Protein AF-A0AAD1C8X5-F1 (afdb_monomer)

Sequence (159 aa):
MKFIKRQILDEREVQLINKAGTEAFSLLMISNFIFYIGSVFVHSGEIYAQLFLFSSIIAFLYFLERCRRLGANYFNSFTFTIWGVIAMTAFVTIMIVVQNFQVNQAIYQNNPLHAKFLLAILITFLLYLPIMLVINLLLEIIGKWQKARFEKYLSELED

Radius of gyration: 20.36 Å; Cα contacts (8 Å, |Δi|>4): 105; chains: 1; bounding box: 53×25×61 Å

Organism: Streptococcus intermedius (NCBI:txid1338)

Nearest PDB structures (foldseek):
  3ja6-assembly1_I  TM=2.944E-01  e=9.808E+00  Escherichia coli

Solvent-accessible surface area (backbone atoms only — not comparable to full-atom values): 8462 Å² total; per-residue (Å²): 112,72,65,61,56,50,52,55,50,55,54,50,40,54,50,46,46,52,49,29,48,50,56,20,49,50,50,33,54,52,51,43,49,51,52,51,52,47,18,47,76,76,50,84,52,53,76,60,52,67,58,52,50,52,43,48,52,51,22,50,54,49,26,55,56,43,24,59,75,70,70,28,75,57,49,84,60,52,49,63,52,75,66,48,44,53,52,52,26,51,52,52,32,52,46,53,46,53,47,48,44,71,76,41,32,78,83,34,70,76,37,87,82,28,69,70,43,54,48,48,49,55,52,45,34,64,62,42,40,61,54,44,51,52,52,36,51,51,34,40,54,52,20,52,51,50,47,57,53,50,55,52,55,51,54,68,70,75,111

Foldseek 3Di:
DVVVVVVVVVVVLVVQLVVLLVVLVVQLVVQQVVQQVCCVPPPVRQRDLVSSVVSNVVSVVSSVVSCVVVVRLCLVVLADDPVRLLVVLLVVLCSVLSVVCVVPVVVQVVDCPRPVSVVSSVVSSVVCSVVSVVVNVVSNVVSVVVVVVVVVVVVVVVD

InterPro domains:
  IPR046664 Protein of unknown function DUF6773 [PF20563] (5-156)

Mean predicted aligned error: 7.29 Å

Structure (mmCIF, N/CA/C/O backbone):
data_AF-A0AAD1C8X5-F1
#
_entry.id   AF-A0AAD1C8X5-F1
#
loop_
_atom_site.group_PDB
_atom_site.id
_atom_site.type_symbol
_atom_site.label_atom_id
_atom_site.label_alt_id
_atom_site.label_comp_id
_atom_site.label_asym_id
_atom_site.label_entity_id
_atom_site.label_seq_id
_atom_site.pdbx_PDB_ins_code
_atom_site.Cartn_x
_atom_site.Cartn_y
_atom_site.Cartn_z
_atom_site.occupancy
_atom_site.B_iso_or_equiv
_atom_site.auth_seq_id
_atom_site.auth_comp_id
_atom_site.auth_asym_id
_atom_site.auth_atom_id
_atom_site.pdbx_PDB_model_num
ATOM 1 N N . MET A 1 1 ? -29.554 12.574 26.359 1.00 60.31 1 MET A N 1
ATOM 2 C CA . MET A 1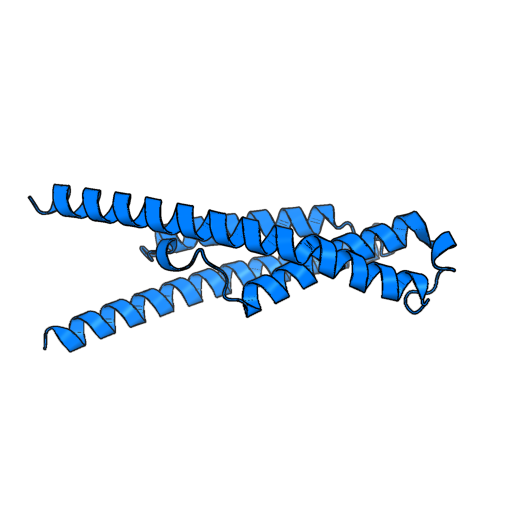 1 ? -28.196 12.642 26.961 1.00 60.31 1 MET A CA 1
ATOM 3 C C . MET A 1 1 ? -27.316 11.422 26.652 1.00 60.31 1 MET A C 1
ATOM 5 O O . MET A 1 1 ? -26.162 11.615 26.298 1.00 60.31 1 MET A O 1
ATOM 9 N N . LYS A 1 2 ? -27.830 10.179 26.733 1.00 67.00 2 LYS A N 1
ATOM 10 C CA . LYS A 1 2 ? -27.068 8.942 26.429 1.00 67.00 2 LYS A CA 1
ATOM 11 C C . LYS A 1 2 ? -26.558 8.867 24.972 1.00 67.00 2 LYS A C 1
ATOM 13 O O . LYS A 1 2 ? -25.433 8.438 24.753 1.00 67.00 2 LYS A O 1
ATOM 18 N N . PHE A 1 3 ? -27.347 9.361 24.010 1.00 71.12 3 PHE A N 1
ATOM 19 C CA . PHE A 1 3 ? -26.965 9.461 22.590 1.00 71.12 3 PHE A CA 1
ATOM 20 C C . PHE A 1 3 ? -25.771 10.393 22.344 1.00 71.12 3 PHE A C 1
ATOM 22 O O . PHE A 1 3 ? -24.809 9.985 21.708 1.00 71.12 3 PHE A O 1
ATOM 29 N N . ILE A 1 4 ? -25.793 11.596 22.927 1.00 73.62 4 ILE A N 1
ATOM 30 C CA . ILE A 1 4 ? -24.709 12.584 22.792 1.00 73.62 4 ILE A CA 1
ATOM 31 C C . ILE A 1 4 ? -23.390 12.015 23.338 1.00 73.62 4 ILE A C 1
ATOM 33 O O . ILE A 1 4 ? -22.351 12.143 22.705 1.00 73.62 4 ILE A O 1
ATOM 37 N N . LYS A 1 5 ? -23.430 11.312 24.481 1.00 68.56 5 LYS A N 1
ATOM 38 C CA . LYS A 1 5 ? -22.234 10.668 25.049 1.00 68.56 5 LYS A CA 1
ATOM 39 C C . LYS A 1 5 ? -21.655 9.571 24.146 1.00 68.56 5 LYS A C 1
ATOM 41 O O . LYS A 1 5 ? -20.439 9.462 24.077 1.00 68.56 5 LYS A O 1
ATOM 46 N N . ARG A 1 6 ? -22.496 8.784 23.455 1.00 69.88 6 ARG A N 1
ATOM 47 C CA . ARG A 1 6 ? -22.026 7.784 22.476 1.00 69.88 6 ARG A CA 1
ATOM 48 C C . ARG A 1 6 ? -21.399 8.437 21.246 1.00 69.88 6 ARG A C 1
ATOM 50 O O . ARG A 1 6 ? -20.309 8.041 20.871 1.00 69.88 6 ARG A O 1
ATOM 57 N N . GLN A 1 7 ? -22.025 9.476 20.694 1.00 71.12 7 GLN A N 1
ATOM 58 C CA . GLN A 1 7 ? -21.462 10.201 19.547 1.00 71.12 7 GLN A CA 1
ATOM 59 C C . GLN A 1 7 ? -20.091 10.816 19.856 1.00 71.12 7 GLN A C 1
ATOM 61 O O . GLN A 1 7 ? -19.175 10.695 19.054 1.00 71.12 7 GLN A O 1
ATOM 66 N N . ILE A 1 8 ? -19.918 11.405 21.045 1.00 73.69 8 ILE A N 1
ATOM 67 C CA . ILE A 1 8 ? -18.625 11.963 21.479 1.00 73.69 8 ILE A CA 1
ATOM 68 C C . ILE A 1 8 ? -17.544 10.871 21.589 1.00 73.69 8 ILE A C 1
ATOM 70 O O . ILE A 1 8 ? -16.373 11.124 21.308 1.00 73.69 8 ILE A O 1
ATOM 74 N N . LEU A 1 9 ? -17.921 9.659 22.009 1.00 74.75 9 LEU A N 1
ATOM 75 C CA . LEU A 1 9 ? -17.015 8.510 22.080 1.00 74.75 9 LEU A CA 1
ATOM 76 C C . LEU A 1 9 ? -16.592 8.035 20.683 1.00 74.75 9 LEU A C 1
ATOM 78 O O . LEU A 1 9 ? -15.392 7.882 20.454 1.00 74.75 9 LEU A O 1
ATOM 82 N N . ASP A 1 10 ? -17.540 7.896 19.755 1.00 76.81 10 ASP A N 1
ATOM 83 C CA . ASP A 1 10 ? -17.264 7.497 18.368 1.00 76.81 10 ASP A CA 1
ATOM 84 C C . ASP A 1 10 ? -16.373 8.531 17.650 1.00 76.81 10 ASP A C 1
ATOM 86 O O . ASP A 1 10 ? -15.393 8.176 16.995 1.00 76.81 10 ASP A O 1
ATOM 90 N N . GLU A 1 11 ? -16.644 9.830 17.818 1.00 83.88 11 GLU A N 1
ATOM 91 C CA . GLU A 1 11 ? -15.812 10.895 17.240 1.00 83.88 11 GLU A CA 1
ATOM 92 C C . GLU A 1 11 ? -14.387 10.886 17.800 1.00 83.88 11 GLU A C 1
ATOM 94 O O . GLU A 1 11 ? -13.418 11.051 17.051 1.00 83.88 11 GLU A O 1
ATO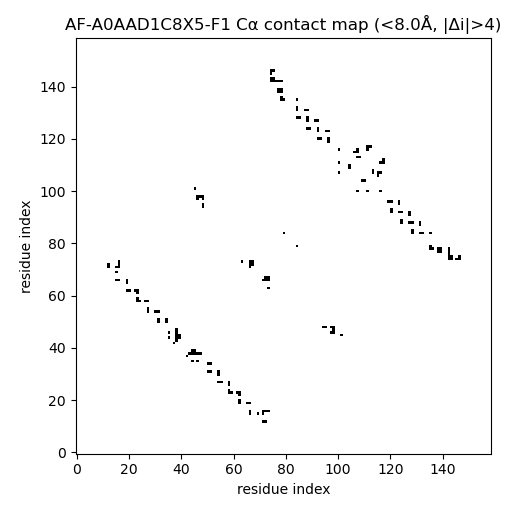M 99 N N . ARG A 1 12 ? -14.235 10.667 19.112 1.00 83.50 12 ARG A N 1
ATOM 100 C CA . ARG A 1 12 ? -12.917 10.562 19.746 1.00 83.50 12 ARG A CA 1
ATOM 101 C C . ARG A 1 12 ? -12.131 9.381 19.187 1.00 83.50 12 ARG A C 1
ATOM 103 O O . ARG A 1 12 ? -10.930 9.509 18.954 1.00 83.50 12 ARG A O 1
ATOM 110 N N . GLU A 1 13 ? -12.783 8.247 18.970 1.00 82.81 13 GLU A N 1
ATOM 111 C CA . GLU A 1 13 ? -12.144 7.066 18.397 1.00 82.81 13 GLU A CA 1
ATOM 112 C C . GLU A 1 13 ? -11.647 7.326 16.969 1.00 82.81 13 GLU A C 1
ATOM 114 O O . GLU A 1 13 ? -10.475 7.083 16.673 1.00 82.81 13 GLU A O 1
ATOM 119 N N . VAL A 1 14 ? -12.480 7.937 16.120 1.00 82.44 14 VAL A N 1
ATOM 120 C CA . VAL A 1 14 ? -12.088 8.346 14.761 1.00 82.44 14 VAL A CA 1
ATOM 121 C C . VAL A 1 14 ? -10.896 9.309 14.789 1.00 82.44 14 VAL A C 1
ATOM 123 O O . VAL A 1 14 ? -9.956 9.159 14.008 1.00 82.44 14 VAL A O 1
ATOM 126 N N . GLN A 1 15 ? -10.881 10.275 15.712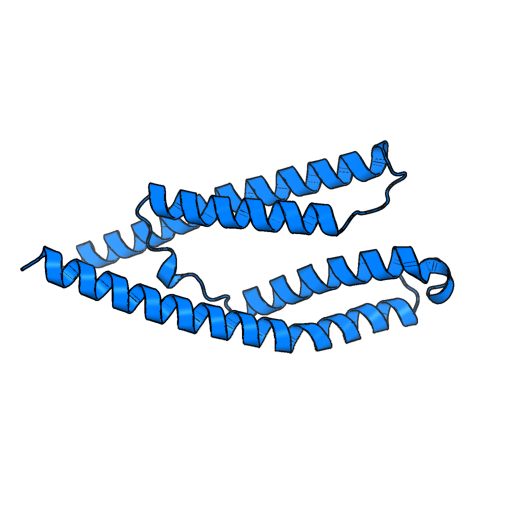 1.00 86.88 15 GLN A N 1
ATOM 127 C CA . GLN A 1 15 ? -9.762 11.212 15.858 1.00 86.88 15 GLN A CA 1
ATOM 128 C C . GLN A 1 15 ? -8.460 10.518 16.278 1.00 86.88 15 GLN A C 1
ATOM 130 O O . GLN A 1 15 ? -7.394 10.846 15.751 1.00 86.88 15 GLN A O 1
ATOM 135 N N . LEU A 1 16 ? -8.519 9.553 17.202 1.00 87.88 16 LEU A N 1
ATOM 136 C CA . LEU A 1 16 ? -7.339 8.802 17.638 1.00 87.88 16 LEU A CA 1
ATOM 137 C C . LEU A 1 16 ? -6.773 7.930 16.512 1.00 87.88 16 LEU A C 1
ATOM 139 O O . LEU A 1 16 ? -5.553 7.895 16.331 1.00 87.88 16 LEU A O 1
ATOM 143 N N . ILE A 1 17 ? -7.642 7.285 15.729 1.00 85.50 17 ILE A N 1
ATOM 144 C CA . ILE A 1 17 ? -7.245 6.493 14.558 1.00 85.50 17 ILE A CA 1
ATOM 145 C C . ILE A 1 17 ? -6.616 7.397 13.495 1.00 85.50 17 ILE A C 1
ATOM 147 O O . ILE A 1 17 ? -5.525 7.100 13.012 1.00 85.50 17 ILE A O 1
ATOM 151 N N . ASN A 1 18 ? -7.232 8.541 13.183 1.00 87.44 18 ASN A N 1
ATOM 152 C CA . ASN A 1 18 ? -6.681 9.496 12.219 1.00 87.44 18 ASN A CA 1
ATOM 153 C C . ASN A 1 18 ? -5.329 10.059 12.666 1.00 87.44 18 ASN A C 1
ATOM 155 O O . ASN A 1 18 ? -4.430 10.232 11.842 1.00 87.44 18 ASN A O 1
ATOM 159 N N . LYS A 1 19 ? -5.143 10.303 13.968 1.00 91.12 19 LYS A N 1
ATOM 160 C CA . LYS A 1 19 ? -3.852 10.716 14.526 1.00 91.12 19 LYS A CA 1
ATOM 161 C C . LYS A 1 19 ? -2.788 9.636 14.332 1.00 91.12 19 LYS A C 1
ATOM 163 O O . LYS A 1 19 ? -1.732 9.928 13.778 1.00 91.12 19 LYS A O 1
ATOM 168 N N . ALA A 1 20 ? -3.067 8.402 14.755 1.00 90.62 20 ALA A N 1
ATOM 169 C CA . ALA A 1 20 ? -2.142 7.282 14.581 1.00 90.62 20 ALA A CA 1
ATOM 170 C C . ALA A 1 20 ? -1.821 7.035 13.098 1.00 90.62 20 ALA A C 1
ATOM 172 O O . ALA A 1 20 ? -0.664 6.816 12.744 1.00 90.62 20 ALA A O 1
ATOM 173 N N . GLY A 1 21 ? -2.831 7.129 12.230 1.00 87.88 21 GLY A N 1
ATOM 174 C CA . GLY A 1 21 ? -2.691 7.006 10.781 1.00 87.88 21 GLY A CA 1
ATOM 175 C C . GLY A 1 21 ? -1.813 8.103 10.187 1.00 87.88 21 GLY A C 1
ATOM 176 O O . GLY A 1 21 ? -0.939 7.812 9.380 1.00 87.88 21 GLY A O 1
ATOM 177 N N . THR A 1 22 ? -1.974 9.348 10.638 1.00 91.38 22 THR A N 1
ATOM 178 C CA . THR A 1 22 ? -1.145 10.481 10.195 1.00 91.38 22 THR A CA 1
ATOM 179 C C . THR A 1 22 ? 0.315 10.309 10.622 1.00 91.38 22 THR A C 1
ATOM 181 O O . THR A 1 22 ? 1.217 10.548 9.823 1.00 91.38 22 THR A O 1
ATOM 184 N N . GLU A 1 23 ? 0.568 9.871 11.859 1.00 92.75 23 GLU A N 1
ATOM 185 C CA . GLU A 1 23 ? 1.925 9.597 12.356 1.00 92.75 23 GLU A CA 1
ATOM 186 C C . GLU A 1 23 ? 2.586 8.430 11.596 1.00 92.75 23 GLU A C 1
ATOM 188 O O . GLU A 1 23 ? 3.756 8.505 11.228 1.00 92.75 23 GLU A O 1
ATOM 193 N N . ALA A 1 24 ? 1.836 7.364 11.304 1.00 92.06 24 ALA A N 1
ATOM 194 C CA . ALA A 1 24 ? 2.337 6.240 10.516 1.00 92.06 24 ALA A CA 1
ATOM 195 C C . ALA A 1 24 ? 2.604 6.625 9.054 1.00 92.06 24 ALA A C 1
ATOM 197 O O . ALA A 1 24 ? 3.627 6.248 8.482 1.00 92.06 24 ALA A O 1
ATOM 198 N N . PHE A 1 25 ? 1.708 7.409 8.452 1.00 89.00 25 PHE A N 1
ATOM 199 C CA . PHE A 1 25 ? 1.860 7.896 7.087 1.00 89.00 25 PHE A CA 1
ATOM 200 C C . PHE A 1 25 ? 3.045 8.857 6.955 1.00 89.00 25 PHE A C 1
ATOM 202 O O . PHE A 1 25 ? 3.807 8.756 5.997 1.00 89.00 25 PHE A O 1
ATOM 209 N N . SER A 1 26 ? 3.261 9.752 7.922 1.00 91.94 26 SER A N 1
ATOM 210 C CA . SER A 1 26 ? 4.431 10.634 7.905 1.00 91.94 26 SER A CA 1
ATOM 211 C C . SER A 1 26 ? 5.735 9.843 8.034 1.00 91.94 26 SER A C 1
ATOM 213 O O . SER A 1 26 ? 6.670 10.102 7.276 1.00 91.94 26 SER A O 1
ATOM 215 N N . LEU A 1 27 ? 5.777 8.816 8.891 1.00 93.44 27 LEU A N 1
ATOM 216 C CA . LEU A 1 27 ? 6.897 7.870 8.964 1.00 93.44 27 LEU A CA 1
ATOM 217 C C . LEU A 1 27 ? 7.156 7.172 7.624 1.00 93.44 27 LEU A C 1
ATOM 219 O O . LEU A 1 27 ? 8.303 7.095 7.178 1.00 93.44 27 LEU A O 1
ATOM 223 N N . LEU A 1 28 ? 6.100 6.694 6.962 1.00 93.00 28 LEU A N 1
ATOM 224 C CA . LEU A 1 28 ? 6.195 6.064 5.647 1.00 93.00 28 LEU A CA 1
ATOM 225 C C . LEU A 1 28 ? 6.769 7.023 4.598 1.00 93.00 28 LEU A C 1
ATOM 227 O O . LEU A 1 28 ? 7.695 6.673 3.873 1.00 93.00 28 LEU A O 1
ATOM 231 N N . MET A 1 29 ? 6.241 8.244 4.531 1.00 91.19 29 MET A N 1
ATOM 232 C CA . MET A 1 29 ? 6.672 9.238 3.551 1.00 91.19 29 MET A CA 1
ATOM 233 C C . MET A 1 29 ? 8.124 9.661 3.773 1.00 91.19 29 MET A C 1
ATOM 235 O O . MET A 1 29 ? 8.899 9.692 2.819 1.00 91.19 29 MET A O 1
ATOM 239 N N . ILE A 1 30 ? 8.517 9.932 5.021 1.00 93.88 30 ILE A N 1
ATOM 240 C CA . ILE A 1 30 ? 9.888 10.334 5.359 1.00 93.88 30 ILE A CA 1
ATOM 241 C C . ILE A 1 30 ? 10.871 9.199 5.057 1.00 93.88 30 ILE A C 1
ATOM 243 O O . ILE A 1 30 ? 11.894 9.435 4.418 1.00 93.88 30 ILE A O 1
ATOM 247 N N . SER A 1 31 ? 10.564 7.964 5.465 1.00 92.38 31 SER A N 1
ATOM 248 C CA . SER A 1 31 ? 11.440 6.811 5.208 1.00 92.38 31 SER A CA 1
ATOM 249 C C . SER A 1 31 ? 11.608 6.530 3.713 1.00 92.38 31 SER A C 1
ATOM 251 O O . SER A 1 31 ? 12.735 6.390 3.241 1.00 92.38 31 SER A O 1
ATOM 253 N N . ASN A 1 32 ? 10.518 6.544 2.944 1.00 90.62 32 ASN A N 1
ATOM 254 C CA . ASN A 1 32 ? 10.568 6.381 1.491 1.00 90.62 32 ASN A CA 1
ATOM 255 C C . ASN A 1 32 ? 11.342 7.510 0.803 1.00 90.62 32 ASN A C 1
ATOM 257 O O . ASN A 1 32 ? 12.090 7.256 -0.139 1.00 90.62 32 ASN A O 1
ATOM 261 N N . PHE A 1 33 ? 11.211 8.747 1.283 1.00 90.62 33 PHE A N 1
ATOM 262 C CA . PHE A 1 33 ? 11.974 9.875 0.758 1.00 90.62 33 PHE A CA 1
ATOM 263 C C . PHE A 1 33 ? 13.475 9.731 1.033 1.00 90.62 33 PHE A C 1
ATOM 265 O O . PHE A 1 33 ? 14.290 9.968 0.143 1.00 90.62 33 PHE A O 1
ATOM 272 N N . ILE A 1 34 ? 13.851 9.267 2.229 1.00 91.50 34 ILE A N 1
ATOM 273 C CA . ILE A 1 34 ? 15.246 8.963 2.574 1.00 91.50 34 ILE A CA 1
ATOM 274 C C . ILE A 1 34 ? 15.795 7.848 1.680 1.00 91.50 34 ILE A C 1
ATOM 276 O O . ILE A 1 34 ? 16.897 7.985 1.156 1.00 91.50 34 ILE A O 1
ATOM 280 N N . PHE A 1 35 ? 15.038 6.771 1.459 1.00 90.31 35 PHE A N 1
ATOM 281 C CA . PHE A 1 35 ? 15.463 5.689 0.566 1.00 90.31 35 PHE A CA 1
ATOM 282 C C . PHE A 1 35 ? 15.595 6.146 -0.884 1.00 90.31 35 PHE A C 1
ATOM 284 O O . PHE A 1 35 ? 16.557 5.767 -1.551 1.00 90.31 35 PHE A O 1
ATOM 291 N N . TYR A 1 36 ? 14.697 7.012 -1.355 1.00 87.69 36 TYR A N 1
ATOM 292 C CA . TYR A 1 36 ? 14.822 7.630 -2.670 1.00 87.69 36 TYR A CA 1
ATOM 293 C C . TYR A 1 36 ? 16.100 8.472 -2.780 1.00 87.69 36 TYR A C 1
ATOM 295 O O . TYR A 1 36 ? 16.904 8.246 -3.681 1.00 87.69 36 TYR A O 1
ATOM 303 N N . ILE A 1 37 ? 16.348 9.383 -1.836 1.00 89.75 37 ILE A N 1
ATOM 304 C CA . ILE A 1 37 ? 17.584 10.179 -1.799 1.00 89.75 37 ILE A CA 1
ATOM 305 C C . ILE A 1 37 ? 18.813 9.261 -1.776 1.00 89.75 37 ILE A C 1
ATOM 307 O O . ILE A 1 37 ? 19.723 9.423 -2.586 1.00 89.75 37 ILE A O 1
ATOM 311 N N . GLY A 1 38 ? 18.815 8.254 -0.901 1.00 87.75 38 GLY A N 1
ATOM 312 C CA . GLY A 1 38 ? 19.886 7.265 -0.810 1.00 87.75 38 GLY A CA 1
ATOM 313 C C . GLY A 1 38 ? 20.135 6.544 -2.136 1.00 87.75 38 GLY A C 1
ATOM 314 O O . GLY A 1 38 ? 21.285 6.364 -2.528 1.00 87.75 38 GLY A O 1
ATOM 315 N N . SER A 1 39 ? 19.077 6.193 -2.870 1.00 87.12 39 SER A N 1
ATOM 316 C CA . SER A 1 39 ? 19.205 5.563 -4.187 1.00 87.12 39 SER A CA 1
ATOM 317 C C . SER A 1 39 ? 19.867 6.468 -5.227 1.00 87.12 39 SER A C 1
ATOM 319 O O . SER A 1 39 ? 20.727 6.008 -5.977 1.00 87.12 39 SER A O 1
ATOM 321 N N . VAL A 1 40 ? 19.542 7.766 -5.227 1.00 87.12 40 VAL A N 1
ATOM 322 C CA . VAL A 1 40 ? 20.125 8.752 -6.150 1.00 87.12 40 VAL A CA 1
ATOM 323 C C . VAL A 1 40 ? 21.622 8.922 -5.898 1.00 87.12 40 VAL A C 1
ATOM 325 O O . VAL A 1 40 ? 22.401 8.928 -6.847 1.00 87.12 40 VAL A O 1
ATOM 328 N N . PHE A 1 41 ? 22.034 9.026 -4.632 1.00 88.25 41 PHE A N 1
ATOM 329 C CA . PHE A 1 41 ? 23.431 9.297 -4.281 1.00 88.25 41 PHE A CA 1
ATOM 330 C C . PHE A 1 41 ? 24.332 8.057 -4.268 1.00 88.25 41 PHE A C 1
ATOM 332 O O . PHE A 1 41 ? 25.513 8.175 -4.582 1.00 88.25 41 PHE A O 1
ATOM 339 N N . VAL A 1 42 ? 23.808 6.887 -3.890 1.00 84.69 42 VAL A N 1
ATOM 340 C CA . VAL A 1 42 ? 24.626 5.678 -3.666 1.00 84.69 42 VAL A CA 1
ATOM 341 C C . VAL A 1 42 ? 24.552 4.699 -4.839 1.00 84.69 42 VAL A C 1
ATOM 343 O O . VAL A 1 42 ? 25.532 4.018 -5.118 1.00 84.69 42 VAL A O 1
ATOM 346 N N . HIS A 1 43 ? 23.424 4.644 -5.550 1.00 80.06 43 HIS A N 1
ATOM 347 C CA . HIS A 1 43 ? 23.145 3.609 -6.555 1.00 80.06 43 HIS A CA 1
ATOM 348 C C . HIS A 1 43 ? 22.703 4.199 -7.900 1.00 80.06 43 HIS A C 1
ATOM 350 O O . HIS A 1 43 ? 21.859 3.635 -8.589 1.00 80.06 43 HIS A O 1
ATOM 356 N N . SER A 1 44 ? 23.223 5.377 -8.259 1.00 81.00 44 SER A N 1
ATOM 357 C CA . SER A 1 44 ? 22.969 6.017 -9.560 1.00 81.00 44 SER A CA 1
ATOM 358 C C . SER A 1 44 ? 21.480 6.210 -9.910 1.00 81.00 44 SER A C 1
ATOM 360 O O . SER A 1 44 ? 21.129 6.309 -11.084 1.00 81.00 44 SER A O 1
ATOM 362 N N . GLY A 1 45 ? 20.598 6.289 -8.907 1.00 75.94 45 GLY A N 1
ATOM 363 C CA . GLY A 1 45 ? 19.154 6.464 -9.095 1.00 75.94 45 GLY A CA 1
ATOM 364 C C . GLY A 1 45 ? 18.352 5.171 -9.270 1.00 75.94 45 GLY A C 1
ATOM 365 O O . GLY A 1 45 ? 17.165 5.240 -9.593 1.00 75.94 45 GLY A O 1
ATOM 366 N N . GLU A 1 46 ? 18.945 3.997 -9.046 1.00 82.06 46 GLU A N 1
ATOM 367 C CA . GLU A 1 46 ? 18.208 2.731 -9.045 1.00 82.06 46 GLU A CA 1
ATOM 368 C C . GLU A 1 46 ? 17.248 2.630 -7.850 1.00 82.06 46 GLU A C 1
ATOM 370 O O . GLU A 1 46 ? 17.643 2.537 -6.691 1.00 82.06 46 GLU A O 1
ATOM 375 N N . ILE A 1 47 ? 15.947 2.620 -8.129 1.00 81.06 47 ILE A N 1
ATOM 376 C CA . ILE A 1 47 ? 14.890 2.465 -7.123 1.00 81.06 47 ILE A CA 1
ATOM 377 C C . ILE A 1 47 ? 14.811 1.008 -6.640 1.00 81.06 47 ILE A C 1
ATOM 379 O O . ILE A 1 47 ? 14.291 0.142 -7.340 1.00 81.06 47 ILE A O 1
ATOM 383 N N . TYR A 1 48 ? 15.228 0.755 -5.399 1.00 82.81 48 TYR A N 1
ATOM 384 C CA . TYR A 1 48 ? 15.098 -0.552 -4.746 1.00 82.81 48 TYR A CA 1
ATOM 385 C C . TYR A 1 48 ? 13.710 -0.741 -4.129 1.00 82.81 48 TYR A C 1
ATOM 387 O O . TYR A 1 48 ? 13.505 -0.463 -2.946 1.00 82.81 48 TYR A O 1
ATOM 395 N N . ALA A 1 49 ? 12.760 -1.275 -4.902 1.00 81.25 49 ALA A N 1
ATOM 396 C CA . ALA A 1 49 ? 11.383 -1.529 -4.452 1.00 81.25 49 ALA A CA 1
ATOM 397 C C . ALA A 1 49 ? 11.294 -2.319 -3.124 1.00 81.25 49 ALA A C 1
ATOM 399 O O . ALA A 1 49 ? 10.395 -2.095 -2.318 1.00 81.25 49 ALA A O 1
ATOM 400 N N . GLN A 1 50 ? 12.266 -3.195 -2.849 1.00 83.81 50 GLN A N 1
ATOM 401 C CA . GLN A 1 50 ? 12.359 -3.963 -1.601 1.00 83.81 50 GLN A CA 1
ATOM 402 C C . GLN A 1 50 ? 12.479 -3.073 -0.352 1.00 83.81 50 GLN A C 1
ATOM 404 O O . GLN A 1 50 ? 11.846 -3.360 0.662 1.00 83.81 50 GLN A O 1
ATOM 409 N N . LEU A 1 51 ? 13.241 -1.975 -0.423 1.00 85.75 51 LEU A N 1
ATOM 410 C CA . LEU A 1 51 ? 13.390 -1.039 0.696 1.00 85.75 51 LEU A CA 1
ATOM 411 C C . LEU A 1 51 ? 12.087 -0.275 0.961 1.00 85.75 51 LEU A C 1
ATOM 413 O O . LEU A 1 51 ? 11.707 -0.100 2.116 1.00 85.75 51 LEU A O 1
ATOM 417 N N . PHE A 1 52 ? 11.363 0.098 -0.098 1.00 84.75 52 PHE A N 1
ATOM 418 C CA . PHE A 1 52 ? 10.048 0.744 -0.003 1.00 84.75 52 PHE A CA 1
ATOM 419 C C . PHE A 1 52 ? 8.972 -0.196 0.564 1.00 84.75 52 PHE A C 1
ATOM 421 O O . PHE A 1 52 ? 8.076 0.228 1.296 1.00 84.75 52 PHE A O 1
ATOM 428 N N . LEU A 1 53 ? 9.050 -1.494 0.259 1.00 84.00 53 LEU A N 1
ATOM 429 C CA . LEU A 1 53 ? 8.186 -2.497 0.886 1.00 84.00 53 LEU A CA 1
ATOM 430 C C . LEU A 1 53 ? 8.523 -2.667 2.372 1.00 84.00 53 LEU A C 1
ATOM 432 O O . LEU A 1 53 ? 7.620 -2.734 3.205 1.00 84.00 53 LEU A O 1
ATOM 436 N N . PHE A 1 54 ? 9.811 -2.684 2.719 1.00 88.31 54 PHE A N 1
AT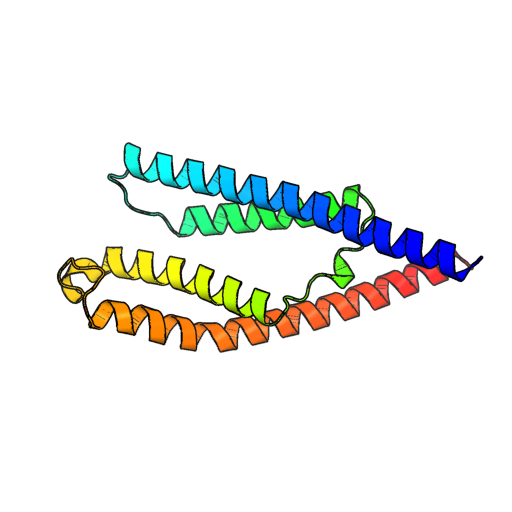OM 437 C CA . PHE A 1 54 ? 10.260 -2.813 4.102 1.00 88.31 54 PHE A CA 1
ATOM 438 C C . PHE A 1 54 ? 9.818 -1.630 4.981 1.00 88.31 54 PHE A C 1
ATOM 440 O O . PHE A 1 54 ? 9.261 -1.848 6.059 1.00 88.31 54 PHE A O 1
ATOM 447 N N . SER A 1 55 ? 9.967 -0.383 4.514 1.00 90.50 55 SER A N 1
ATOM 448 C CA . SER A 1 55 ? 9.420 0.797 5.213 1.00 90.50 55 SER A CA 1
ATOM 449 C C . SER A 1 55 ? 7.901 0.739 5.350 1.00 90.50 55 SER A C 1
ATOM 451 O O . SER A 1 55 ? 7.379 1.094 6.406 1.00 90.50 55 SER A O 1
ATOM 453 N N . SER A 1 56 ? 7.190 0.262 4.324 1.00 87.44 56 SER A N 1
ATOM 454 C CA . SER A 1 56 ? 5.729 0.100 4.362 1.00 87.44 56 SER A CA 1
ATOM 455 C C . SER A 1 56 ? 5.285 -0.845 5.480 1.00 87.44 56 SER A C 1
ATOM 457 O O . SER A 1 56 ? 4.350 -0.531 6.218 1.00 87.44 56 SER A O 1
ATOM 459 N N . ILE A 1 57 ? 5.996 -1.961 5.669 1.00 88.88 57 ILE A N 1
ATOM 460 C CA . ILE A 1 57 ? 5.732 -2.904 6.765 1.00 88.88 57 ILE A CA 1
ATOM 461 C C . ILE A 1 57 ? 6.016 -2.251 8.123 1.00 88.88 57 ILE A C 1
ATOM 463 O O . ILE A 1 57 ? 5.198 -2.363 9.035 1.00 88.88 57 ILE A O 1
ATOM 467 N N . ILE A 1 58 ? 7.135 -1.535 8.268 1.00 92.62 58 ILE A N 1
ATOM 468 C CA . ILE A 1 58 ? 7.478 -0.847 9.524 1.00 92.62 58 ILE A CA 1
ATOM 469 C C . ILE A 1 58 ? 6.427 0.207 9.883 1.00 92.62 58 ILE A C 1
ATOM 471 O O . ILE A 1 58 ? 5.977 0.252 11.028 1.00 92.62 58 ILE A O 1
ATOM 475 N N . ALA A 1 59 ? 6.005 1.029 8.921 1.00 92.00 59 ALA A N 1
ATOM 476 C CA . ALA A 1 59 ? 4.978 2.045 9.134 1.00 92.00 59 ALA A CA 1
ATOM 477 C C . ALA A 1 59 ? 3.639 1.417 9.549 1.00 92.00 59 ALA A C 1
ATOM 479 O O . ALA A 1 59 ? 2.963 1.923 10.447 1.00 92.00 59 ALA A O 1
ATOM 480 N N . PHE A 1 60 ? 3.284 0.276 8.955 1.00 87.81 60 PHE A N 1
ATOM 481 C CA . PHE A 1 60 ? 2.091 -0.472 9.333 1.00 87.81 60 PHE A CA 1
ATOM 482 C C . PHE A 1 60 ? 2.179 -1.046 10.756 1.00 87.81 60 PHE A C 1
ATOM 484 O O . PHE A 1 60 ? 1.251 -0.880 11.545 1.00 87.81 60 PHE A O 1
ATOM 491 N N . LEU A 1 61 ? 3.303 -1.661 11.136 1.00 89.94 61 LEU A N 1
ATOM 492 C CA . LEU A 1 61 ? 3.507 -2.155 12.504 1.00 89.94 61 LEU A CA 1
ATOM 493 C C . LEU A 1 61 ? 3.492 -1.015 13.532 1.00 89.94 61 LEU A C 1
ATOM 495 O O . LEU A 1 61 ? 2.903 -1.155 14.606 1.00 89.94 61 LEU A O 1
ATOM 499 N N . TYR A 1 62 ? 4.086 0.130 13.186 1.00 92.44 62 TYR A N 1
ATOM 500 C CA . TYR A 1 62 ? 4.024 1.341 13.997 1.00 92.44 62 TYR A CA 1
ATOM 501 C C . TYR A 1 62 ? 2.578 1.810 14.198 1.00 92.44 62 TYR A C 1
ATOM 503 O O . TYR A 1 62 ? 2.194 2.104 15.329 1.00 92.44 62 TYR A O 1
ATOM 511 N N . PHE A 1 63 ? 1.761 1.829 13.139 1.00 89.81 63 PHE A N 1
ATOM 512 C CA . PHE A 1 63 ? 0.339 2.166 13.230 1.00 89.81 63 PHE A CA 1
ATOM 513 C C . PHE A 1 63 ? -0.399 1.265 14.229 1.00 89.81 63 PHE A C 1
ATOM 515 O O . PHE A 1 63 ? -1.093 1.773 15.110 1.00 89.81 63 PHE A O 1
ATOM 522 N N . LEU A 1 64 ? -0.211 -0.057 14.146 1.00 85.94 64 LEU A N 1
ATOM 523 C CA . LEU A 1 64 ? -0.869 -1.013 15.047 1.00 85.94 64 LEU A CA 1
ATOM 524 C C . LEU A 1 64 ? -0.488 -0.778 16.514 1.00 85.94 64 LEU A C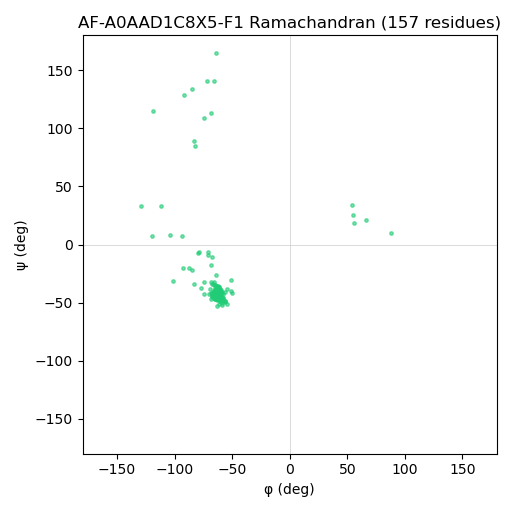 1
ATOM 526 O O . LEU A 1 64 ? -1.359 -0.673 17.382 1.00 85.94 64 LEU A O 1
ATOM 530 N N . GLU A 1 65 ? 0.808 -0.642 16.797 1.00 88.31 65 GLU A N 1
ATOM 531 C CA . GLU A 1 65 ? 1.299 -0.378 18.153 1.00 88.31 65 GLU A CA 1
ATOM 532 C C . GLU A 1 65 ? 0.828 0.990 18.665 1.00 88.31 65 GLU A C 1
ATOM 534 O O . GLU A 1 65 ? 0.482 1.143 19.841 1.00 88.31 65 GLU A O 1
ATOM 539 N N . ARG A 1 66 ? 0.762 1.993 17.787 1.00 89.75 66 ARG A N 1
ATOM 540 C CA . ARG A 1 66 ? 0.298 3.331 18.144 1.00 89.75 66 ARG A CA 1
ATOM 541 C C . ARG A 1 66 ? -1.186 3.346 18.490 1.00 89.75 66 ARG A C 1
ATOM 543 O O . ARG A 1 66 ? -1.546 3.916 19.520 1.00 89.75 66 ARG A O 1
ATOM 550 N N . CYS A 1 67 ? -2.026 2.683 17.700 1.00 85.00 67 CYS A N 1
ATOM 551 C CA . CYS A 1 67 ? -3.448 2.537 18.002 1.00 85.00 67 CYS A CA 1
ATOM 552 C C . CYS A 1 67 ? -3.663 1.786 19.322 1.00 85.00 67 CYS A C 1
ATOM 554 O O . CYS A 1 67 ? -4.447 2.238 20.158 1.00 85.00 67 CYS A O 1
ATOM 556 N N . ARG A 1 68 ? -2.889 0.717 19.571 1.00 82.12 68 ARG A N 1
ATOM 557 C CA . ARG A 1 68 ? -2.906 -0.018 20.845 1.00 82.12 68 ARG A CA 1
ATOM 558 C C . ARG A 1 68 ? -2.574 0.885 22.037 1.00 82.12 68 ARG A C 1
ATOM 560 O O . ARG A 1 68 ? -3.280 0.847 23.039 1.00 82.12 68 ARG A O 1
ATOM 567 N N . ARG A 1 69 ? -1.535 1.723 21.939 1.00 86.00 69 ARG A N 1
ATOM 568 C CA . ARG A 1 69 ? -1.144 2.665 23.010 1.00 86.00 69 ARG A CA 1
ATOM 569 C C . ARG A 1 69 ? -2.168 3.768 23.254 1.00 86.00 69 ARG A C 1
ATOM 571 O O . ARG A 1 69 ? -2.301 4.224 24.384 1.00 86.00 69 ARG A O 1
ATOM 578 N N . LEU A 1 70 ? -2.852 4.220 22.206 1.00 85.44 70 LEU A N 1
ATOM 579 C CA . LEU A 1 70 ? -3.894 5.243 22.309 1.00 85.44 70 LEU A CA 1
ATOM 580 C C . LEU A 1 70 ? -5.240 4.679 22.790 1.00 85.44 70 LEU A C 1
ATOM 582 O O . LEU A 1 70 ? -6.150 5.463 23.050 1.00 85.44 70 LEU A O 1
ATOM 586 N N . GLY A 1 71 ? -5.370 3.353 22.917 1.00 77.81 71 GLY A N 1
ATOM 587 C CA . GLY A 1 71 ? -6.632 2.698 23.263 1.00 77.81 71 GLY A CA 1
ATOM 588 C C . GLY A 1 71 ? -7.697 2.837 22.173 1.00 77.81 71 GLY A C 1
ATOM 589 O O . GLY A 1 71 ? -8.881 2.742 22.471 1.00 77.81 71 GLY A O 1
ATOM 590 N N . ALA A 1 72 ? -7.286 3.105 20.930 1.00 77.12 72 ALA A N 1
ATOM 591 C CA . ALA A 1 72 ? -8.188 3.216 19.792 1.00 77.12 72 ALA A CA 1
ATOM 592 C C . ALA A 1 72 ? -8.467 1.826 19.216 1.00 77.12 72 ALA A C 1
ATOM 594 O O . ALA A 1 72 ? -7.526 1.056 19.000 1.00 77.12 72 ALA A O 1
ATOM 595 N N . ASN A 1 73 ? -9.728 1.498 18.933 1.00 70.12 73 ASN A N 1
ATOM 596 C CA . ASN A 1 73 ? -10.082 0.206 18.369 1.00 70.12 73 ASN A CA 1
ATOM 597 C C . ASN A 1 73 ? -9.866 0.203 16.850 1.00 70.12 73 ASN A C 1
ATOM 599 O O . ASN A 1 73 ? -10.769 0.414 16.043 1.00 70.12 73 ASN A O 1
ATOM 603 N N . TYR A 1 74 ? -8.630 -0.073 16.443 1.00 61.19 74 TYR A N 1
ATOM 604 C CA . TYR A 1 74 ? -8.245 -0.161 15.035 1.00 61.19 74 TYR A CA 1
ATOM 605 C C . TYR A 1 74 ? -8.883 -1.363 14.307 1.00 61.19 74 TYR A C 1
ATOM 607 O O . TYR A 1 74 ? -8.865 -1.412 13.077 1.00 61.19 74 TYR A O 1
ATOM 615 N N . PHE A 1 75 ? -9.508 -2.305 15.032 1.00 57.47 75 PHE A N 1
ATOM 616 C CA . PHE A 1 75 ? -10.183 -3.473 14.452 1.00 57.47 75 PHE A CA 1
ATOM 617 C C . PHE A 1 75 ? -11.393 -3.118 13.581 1.00 57.47 75 PHE A C 1
ATOM 619 O O . PHE A 1 75 ? -11.684 -3.840 12.628 1.00 57.47 75 PHE A O 1
ATOM 626 N N . ASN A 1 76 ? -12.040 -1.975 13.834 1.00 57.25 76 ASN A N 1
ATOM 627 C CA . ASN A 1 76 ? -13.148 -1.482 13.011 1.00 57.25 76 ASN A CA 1
ATOM 628 C C . ASN A 1 76 ? -12.677 -0.812 11.699 1.00 57.25 76 ASN A C 1
ATOM 630 O O . ASN A 1 76 ? -13.502 -0.459 10.862 1.00 57.25 76 ASN A O 1
ATOM 634 N N . SER A 1 77 ? -11.363 -0.629 11.512 1.00 58.59 77 SER A N 1
ATOM 635 C CA . SER A 1 77 ? -10.770 0.121 10.392 1.00 58.59 77 SER A CA 1
ATOM 636 C C . SER A 1 77 ? -9.838 -0.705 9.497 1.00 58.59 77 SER A C 1
ATOM 638 O O . SER A 1 77 ? -9.202 -0.141 8.612 1.00 58.59 77 SER A O 1
ATOM 640 N N . PHE A 1 78 ? -9.742 -2.027 9.688 1.00 62.94 78 PHE A N 1
ATOM 641 C CA . PHE A 1 78 ? -8.857 -2.887 8.880 1.00 62.94 78 PHE A CA 1
ATOM 642 C C . PHE A 1 78 ? -9.305 -3.090 7.431 1.00 62.94 78 PHE A C 1
ATOM 644 O O . PHE A 1 78 ? -8.557 -3.654 6.636 1.00 62.94 78 PHE A O 1
ATOM 651 N N . THR A 1 79 ? -10.509 -2.658 7.075 1.00 66.69 79 THR A N 1
ATOM 652 C CA . THR A 1 79 ? -11.008 -2.749 5.707 1.00 66.69 79 THR A CA 1
ATOM 653 C C . THR A 1 79 ? -10.681 -1.487 4.933 1.00 66.69 79 THR A C 1
ATOM 655 O O . THR A 1 79 ? -11.048 -0.383 5.339 1.00 66.69 79 THR A O 1
ATOM 658 N N . PHE A 1 80 ? -10.075 -1.650 3.766 1.00 69.38 80 PHE A N 1
ATOM 659 C CA . PHE A 1 80 ? -10.004 -0.581 2.789 1.00 69.38 80 PHE A CA 1
ATOM 660 C C . PHE A 1 80 ? -11.381 -0.352 2.164 1.00 69.38 80 PHE A C 1
ATOM 662 O O . PHE A 1 80 ? -12.109 -1.290 1.828 1.00 69.38 80 PHE A O 1
ATOM 669 N N . THR A 1 81 ? -11.715 0.918 1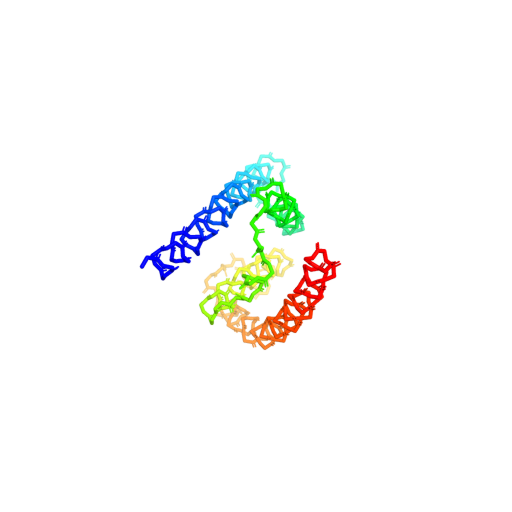.941 1.00 83.69 81 THR A N 1
ATOM 670 C CA . THR A 1 81 ? -12.789 1.289 1.013 1.00 83.69 81 THR A CA 1
ATOM 671 C C . THR A 1 81 ? -12.409 0.866 -0.410 1.00 83.69 81 THR A C 1
ATOM 673 O O . THR A 1 81 ? -11.235 0.623 -0.689 1.00 83.69 81 THR A O 1
ATOM 676 N N . ILE A 1 82 ? -13.365 0.837 -1.348 1.00 83.12 82 ILE A N 1
ATOM 677 C CA . ILE A 1 82 ? -13.065 0.585 -2.773 1.00 83.12 82 ILE A CA 1
ATOM 678 C C . ILE A 1 82 ? -11.929 1.501 -3.268 1.00 83.12 82 ILE A C 1
ATOM 680 O O . ILE A 1 82 ? -11.007 1.042 -3.938 1.00 83.12 82 ILE A O 1
ATOM 684 N N . TRP A 1 83 ? -11.947 2.777 -2.875 1.00 83.06 83 TRP A N 1
ATOM 685 C CA . TRP A 1 83 ? -10.887 3.732 -3.203 1.00 83.06 83 TRP A CA 1
ATOM 686 C C . TRP A 1 83 ? -9.541 3.365 -2.580 1.00 83.06 83 TRP A C 1
ATOM 688 O O . TRP A 1 83 ? -8.515 3.478 -3.246 1.00 83.06 83 TRP A O 1
ATOM 698 N N . GLY A 1 84 ? -9.539 2.881 -1.336 1.00 84.19 84 GLY A N 1
ATOM 699 C CA . GLY A 1 84 ? -8.338 2.361 -0.687 1.00 84.19 84 GLY A CA 1
ATOM 700 C C . GLY A 1 84 ? -7.767 1.139 -1.410 1.00 84.19 84 GLY A C 1
ATOM 701 O O . GLY A 1 84 ? -6.563 1.079 -1.638 1.00 84.19 84 GLY A O 1
ATOM 702 N N . VAL A 1 85 ? -8.618 0.210 -1.859 1.00 88.94 85 VAL A N 1
ATOM 703 C CA . VAL A 1 85 ? -8.190 -0.956 -2.652 1.00 88.94 85 VAL A CA 1
ATOM 704 C C . VAL A 1 85 ? -7.577 -0.516 -3.980 1.00 88.94 85 VAL A C 1
ATOM 706 O O . VAL A 1 85 ? -6.503 -0.996 -4.345 1.00 88.94 85 VAL A O 1
ATOM 709 N N . ILE A 1 86 ? -8.209 0.428 -4.685 1.00 91.31 86 ILE A N 1
ATOM 710 C CA . ILE A 1 86 ? -7.684 0.989 -5.939 1.00 91.31 86 ILE A CA 1
ATOM 711 C C . ILE A 1 86 ? -6.329 1.665 -5.701 1.00 91.31 86 ILE A C 1
ATOM 713 O O . ILE A 1 86 ? -5.379 1.393 -6.435 1.00 91.31 86 ILE A O 1
ATOM 717 N N . ALA A 1 87 ? -6.213 2.497 -4.662 1.00 88.56 87 ALA A N 1
ATOM 718 C CA . ALA A 1 87 ? -4.977 3.199 -4.325 1.00 88.56 87 ALA A CA 1
ATOM 719 C C . ALA A 1 87 ? -3.839 2.227 -3.977 1.00 88.56 87 ALA A C 1
ATOM 721 O O . ALA A 1 87 ? -2.731 2.367 -4.493 1.00 88.56 87 ALA A O 1
ATOM 722 N N . MET A 1 88 ? -4.117 1.199 -3.171 1.00 85.81 88 MET A N 1
ATOM 723 C CA . MET A 1 88 ? -3.132 0.171 -2.828 1.00 85.81 88 MET A CA 1
ATOM 724 C C . MET A 1 88 ? -2.728 -0.668 -4.042 1.00 85.81 88 MET A C 1
ATOM 726 O O . MET A 1 88 ? -1.548 -0.964 -4.220 1.00 85.81 88 MET A O 1
ATOM 730 N N . THR A 1 89 ? -3.677 -0.998 -4.920 1.00 92.62 89 THR A N 1
ATOM 731 C CA . THR A 1 89 ? -3.388 -1.712 -6.174 1.00 92.62 89 THR A CA 1
ATOM 732 C C . THR A 1 89 ? -2.496 -0.871 -7.086 1.00 92.62 89 THR A C 1
ATOM 734 O O . THR A 1 89 ? -1.513 -1.381 -7.622 1.00 92.62 89 THR A O 1
ATOM 737 N N . ALA A 1 90 ? -2.789 0.424 -7.232 1.00 92.44 90 ALA A N 1
ATOM 738 C CA . ALA A 1 90 ? -1.960 1.355 -7.992 1.00 92.44 90 ALA A CA 1
ATOM 739 C C . ALA A 1 90 ? -0.552 1.474 -7.394 1.00 92.44 90 ALA A C 1
ATOM 741 O O . ALA A 1 90 ? 0.428 1.399 -8.132 1.00 92.44 90 ALA A O 1
ATOM 742 N N . PHE A 1 91 ? -0.436 1.580 -6.068 1.00 87.81 91 PHE A N 1
ATOM 743 C CA . PHE A 1 91 ? 0.854 1.628 -5.383 1.00 87.81 91 PHE A CA 1
ATOM 744 C C . PHE A 1 91 ? 1.700 0.375 -5.659 1.00 87.81 91 PHE A C 1
ATOM 746 O O . PHE A 1 91 ? 2.841 0.487 -6.108 1.00 87.81 91 PHE A O 1
ATOM 753 N N . VAL A 1 92 ? 1.126 -0.819 -5.477 1.00 88.94 92 VAL A N 1
ATOM 754 C CA . VAL A 1 92 ? 1.799 -2.097 -5.770 1.00 88.94 92 VAL A CA 1
ATOM 755 C C . VAL A 1 92 ? 2.174 -2.197 -7.252 1.00 88.94 92 VAL A C 1
ATOM 757 O O . VAL A 1 92 ? 3.290 -2.597 -7.579 1.00 88.94 92 VAL A O 1
ATOM 760 N N . THR A 1 93 ? 1.284 -1.767 -8.149 1.00 92.88 93 THR A N 1
ATOM 761 C CA . THR A 1 93 ? 1.537 -1.748 -9.597 1.00 92.88 93 THR A CA 1
ATOM 762 C C . THR A 1 93 ? 2.753 -0.894 -9.937 1.00 92.88 93 THR A C 1
ATOM 764 O O . THR A 1 93 ? 3.624 -1.348 -10.675 1.00 92.88 93 THR A O 1
ATOM 767 N N . ILE A 1 94 ? 2.845 0.318 -9.382 1.00 90.12 94 ILE A N 1
ATOM 768 C CA . ILE A 1 94 ? 3.983 1.214 -9.615 1.00 90.12 94 ILE A CA 1
ATOM 769 C C . ILE A 1 94 ? 5.279 0.553 -9.139 1.00 90.12 94 ILE A C 1
ATOM 771 O O . ILE A 1 94 ? 6.248 0.528 -9.892 1.00 90.12 94 ILE A O 1
ATOM 775 N N . MET A 1 95 ? 5.296 -0.037 -7.939 1.00 87.56 95 MET A N 1
ATOM 776 C CA . MET A 1 95 ? 6.490 -0.708 -7.408 1.00 87.56 95 MET A CA 1
ATOM 777 C C . MET A 1 95 ? 6.975 -1.843 -8.318 1.00 87.56 95 MET A C 1
ATOM 779 O O . MET A 1 95 ? 8.158 -1.910 -8.652 1.00 87.56 95 MET A O 1
ATOM 783 N N . ILE A 1 96 ? 6.059 -2.701 -8.771 1.00 90.56 96 ILE A N 1
ATOM 784 C CA . ILE A 1 96 ? 6.384 -3.839 -9.641 1.00 90.56 96 ILE A CA 1
ATOM 785 C C . ILE A 1 96 ? 6.876 -3.359 -11.002 1.00 90.56 96 ILE A C 1
ATOM 787 O O . ILE A 1 96 ? 7.860 -3.870 -11.533 1.00 90.56 96 ILE A O 1
ATOM 791 N N . VAL A 1 97 ? 6.195 -2.376 -11.585 1.00 92.00 97 VAL A N 1
ATOM 792 C CA . VAL A 1 97 ? 6.492 -1.927 -12.941 1.00 92.00 97 VAL A CA 1
ATOM 793 C C . VAL A 1 97 ? 7.777 -1.100 -12.996 1.00 92.00 97 VAL A C 1
ATOM 795 O O . VAL A 1 97 ? 8.519 -1.222 -13.967 1.00 92.00 97 VAL A O 1
ATOM 798 N N . VAL A 1 98 ? 8.105 -0.338 -11.949 1.00 89.00 98 VAL A N 1
ATOM 799 C CA . VAL A 1 98 ? 9.413 0.328 -11.818 1.00 89.00 98 VAL A CA 1
ATOM 800 C C . VAL A 1 98 ? 10.542 -0.703 -11.807 1.00 89.00 98 VAL A C 1
ATOM 802 O O . VAL A 1 98 ? 11.496 -0.573 -12.574 1.00 89.00 98 VAL A O 1
ATOM 805 N N . GLN A 1 99 ? 10.409 -1.769 -11.013 1.00 88.56 99 GLN A N 1
ATOM 806 C CA . GLN A 1 99 ? 11.401 -2.845 -10.986 1.00 88.56 99 GLN A CA 1
ATOM 807 C C . GLN A 1 99 ? 11.479 -3.579 -12.335 1.00 88.56 99 GLN A C 1
ATOM 809 O O . GLN A 1 99 ? 12.563 -3.854 -12.846 1.00 88.56 99 GLN A O 1
ATOM 814 N N . ASN A 1 100 ? 10.333 -3.847 -12.961 1.00 90.50 100 ASN A N 1
ATOM 815 C CA . ASN A 1 100 ? 10.264 -4.456 -14.285 1.00 90.50 100 ASN A CA 1
ATOM 816 C C . ASN A 1 100 ? 10.938 -3.579 -15.356 1.00 90.50 100 ASN A C 1
ATOM 818 O O . ASN A 1 100 ? 11.639 -4.105 -16.217 1.00 90.50 100 ASN A O 1
ATOM 822 N N . PHE A 1 101 ? 10.776 -2.252 -15.296 1.00 89.88 101 PHE A N 1
ATOM 823 C CA . PHE A 1 101 ? 11.460 -1.325 -16.198 1.00 89.88 101 PHE A CA 1
ATOM 824 C C . PHE A 1 101 ? 12.974 -1.429 -16.056 1.00 89.88 101 PHE A C 1
ATOM 826 O O . PHE A 1 101 ? 13.662 -1.543 -17.063 1.00 89.88 101 PHE A O 1
ATOM 833 N N . GLN A 1 102 ? 13.477 -1.426 -14.818 1.00 88.19 102 GLN A N 1
ATOM 834 C CA . GLN A 1 102 ? 14.910 -1.496 -14.525 1.00 88.19 102 GLN A CA 1
ATOM 835 C C . GLN A 1 102 ? 15.547 -2.795 -15.020 1.00 88.19 102 GLN A C 1
ATOM 837 O O . GLN A 1 102 ? 16.638 -2.758 -15.576 1.00 88.19 102 GLN A O 1
ATOM 842 N N . VAL A 1 103 ? 14.857 -3.929 -14.874 1.00 89.00 103 VAL A N 1
ATOM 843 C CA . VAL A 1 103 ? 15.370 -5.235 -15.318 1.00 89.00 103 VAL A CA 1
ATOM 844 C C . VAL A 1 103 ? 15.256 -5.405 -16.837 1.00 89.00 103 VAL A C 1
ATOM 846 O O . VAL A 1 103 ? 16.150 -5.959 -17.469 1.00 89.00 103 VAL A O 1
ATOM 849 N N . ASN A 1 104 ? 14.174 -4.912 -17.445 1.00 90.06 104 ASN A N 1
ATOM 850 C CA . ASN A 1 104 ? 13.837 -5.173 -18.847 1.00 90.06 104 ASN A CA 1
ATOM 851 C C . ASN A 1 104 ? 13.950 -3.928 -19.746 1.00 90.06 104 ASN A C 1
ATOM 853 O O . ASN A 1 104 ? 13.206 -3.799 -20.723 1.00 90.06 104 ASN A O 1
ATOM 857 N N . GLN A 1 105 ? 14.889 -3.019 -19.458 1.00 85.50 105 GLN A N 1
ATOM 858 C CA . GLN A 1 105 ? 15.046 -1.737 -20.168 1.00 85.50 105 GLN A CA 1
ATOM 859 C C . GLN A 1 105 ? 15.104 -1.893 -21.700 1.00 85.50 105 GLN A C 1
ATOM 861 O O . GLN A 1 105 ? 14.455 -1.140 -22.432 1.00 85.50 105 GLN A O 1
ATOM 866 N N . ALA A 1 106 ? 15.788 -2.933 -22.189 1.00 89.06 106 ALA A N 1
ATOM 867 C CA . ALA A 1 106 ? 15.909 -3.231 -23.617 1.00 89.06 106 ALA A CA 1
ATOM 868 C C . ALA A 1 106 ? 14.560 -3.547 -24.295 1.00 89.06 106 ALA A C 1
ATOM 870 O O . ALA A 1 106 ? 14.325 -3.145 -25.434 1.00 89.06 106 ALA A O 1
ATOM 871 N N . ILE A 1 107 ? 13.637 -4.216 -23.594 1.00 88.25 107 ILE A N 1
ATOM 872 C CA . ILE A 1 107 ? 12.301 -4.559 -24.115 1.00 88.25 107 ILE A CA 1
ATOM 873 C C . ILE A 1 107 ? 11.451 -3.293 -24.296 1.00 88.25 107 ILE A C 1
ATOM 875 O O . ILE A 1 107 ? 10.634 -3.213 -25.223 1.00 88.25 107 ILE A O 1
ATOM 879 N N . TYR A 1 108 ? 11.671 -2.298 -23.433 1.00 89.81 108 TYR A N 1
ATOM 880 C CA . TYR A 1 108 ? 10.994 -1.000 -23.448 1.00 89.81 108 TYR A CA 1
ATOM 881 C C . TYR A 1 108 ? 11.756 0.080 -24.225 1.00 89.81 108 TYR A C 1
ATOM 883 O O . TYR A 1 108 ? 11.349 1.239 -24.199 1.00 89.81 108 TYR A O 1
ATOM 891 N N . GLN A 1 109 ? 12.839 -0.283 -24.924 1.00 87.69 109 GLN A N 1
ATOM 892 C CA . GLN A 1 109 ? 13.669 0.646 -25.701 1.00 87.69 109 GLN A CA 1
ATOM 893 C C . GLN A 1 109 ? 14.169 1.842 -24.872 1.00 87.69 109 GLN A C 1
ATOM 895 O O . GLN A 1 109 ? 14.262 2.957 -25.380 1.00 87.69 109 GLN A O 1
ATOM 900 N N . ASN A 1 110 ? 14.446 1.626 -23.582 1.00 86.50 110 ASN A N 1
ATOM 901 C CA . ASN A 1 110 ? 14.858 2.665 -22.631 1.00 86.50 110 ASN A CA 1
ATOM 902 C C . ASN A 1 110 ? 13.874 3.847 -22.515 1.00 86.50 110 ASN A C 1
ATOM 904 O O . ASN A 1 110 ? 14.249 4.913 -22.030 1.00 86.50 110 ASN A O 1
ATOM 908 N N . ASN A 1 111 ? 12.616 3.676 -22.941 1.00 86.44 111 ASN A N 1
ATOM 909 C CA . ASN A 1 111 ? 11.615 4.733 -22.933 1.00 86.44 111 ASN A CA 1
ATOM 910 C C . ASN A 1 111 ? 10.421 4.354 -22.032 1.00 86.44 111 ASN A C 1
ATOM 912 O O . ASN A 1 111 ? 9.667 3.433 -22.362 1.00 86.44 111 ASN A O 1
ATOM 916 N N . PRO A 1 112 ? 10.185 5.085 -20.926 1.00 82.75 112 PRO A N 1
ATOM 917 C CA . PRO A 1 112 ? 9.064 4.833 -20.020 1.00 82.75 112 PRO A CA 1
ATOM 918 C C . PRO A 1 112 ? 7.696 5.214 -20.612 1.00 82.75 112 PRO A C 1
ATOM 920 O O . PRO A 1 112 ? 6.671 4.944 -20.003 1.00 82.75 112 PRO A O 1
ATOM 923 N N . LEU A 1 113 ? 7.640 5.83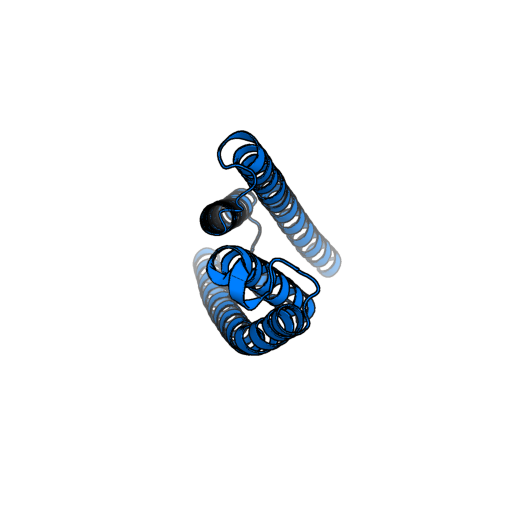3 -21.793 1.00 89.62 113 LEU A N 1
ATOM 924 C CA . LEU A 1 113 ? 6.391 6.109 -22.516 1.00 89.62 113 LEU A CA 1
ATOM 925 C C . LEU A 1 113 ? 6.170 5.154 -23.694 1.00 89.62 113 LEU A C 1
ATOM 927 O O . LEU A 1 113 ? 5.252 5.340 -24.492 1.00 89.62 113 LEU A O 1
ATOM 931 N N . HIS A 1 114 ? 6.999 4.117 -23.819 1.00 91.19 114 HIS A N 1
ATOM 932 C CA . HIS A 1 114 ? 6.834 3.123 -24.867 1.00 91.19 114 HIS A CA 1
ATOM 933 C C . HIS A 1 114 ? 5.529 2.331 -24.671 1.00 91.19 114 HIS A C 1
ATOM 935 O O . HIS A 1 114 ? 5.189 1.928 -23.557 1.00 91.19 114 HIS A O 1
ATOM 941 N N . ALA A 1 115 ? 4.818 2.028 -25.762 1.00 91.56 115 ALA A N 1
ATOM 942 C CA . ALA A 1 115 ? 3.507 1.369 -25.717 1.00 91.56 115 ALA A CA 1
ATOM 943 C C . ALA A 1 115 ? 3.513 0.048 -24.922 1.00 91.56 115 ALA A C 1
ATOM 945 O O . ALA A 1 115 ? 2.593 -0.226 -24.155 1.00 91.56 115 ALA A O 1
ATOM 946 N N . LYS A 1 116 ? 4.586 -0.749 -25.043 1.00 91.62 116 LYS A N 1
ATOM 947 C CA . LYS A 1 116 ? 4.760 -1.996 -24.271 1.00 91.62 116 LYS A CA 1
ATOM 948 C C . LYS A 1 116 ? 4.815 -1.757 -22.761 1.00 91.62 116 LYS A C 1
ATOM 950 O O . LYS A 1 116 ? 4.306 -2.574 -22.003 1.00 91.62 116 LYS A O 1
ATOM 955 N N . PHE A 1 117 ? 5.420 -0.653 -22.331 1.00 92.44 117 PHE A N 1
ATOM 956 C CA . PHE A 1 117 ? 5.516 -0.312 -20.917 1.00 92.44 117 PHE A CA 1
ATOM 957 C C . PHE A 1 117 ? 4.173 0.180 -20.369 1.00 92.44 117 PHE A C 1
ATOM 959 O O . PHE A 1 117 ? 3.735 -0.273 -19.317 1.00 92.44 117 PHE A O 1
ATOM 966 N N . LEU A 1 118 ? 3.461 1.018 -21.129 1.00 92.25 118 LEU A N 1
ATOM 967 C CA . LEU A 1 118 ? 2.107 1.459 -20.773 1.00 92.25 118 LEU A CA 1
ATOM 968 C C . LEU A 1 118 ? 1.132 0.276 -20.654 1.00 92.25 118 LEU A C 1
ATOM 970 O O . LEU A 1 118 ? 0.342 0.208 -19.712 1.00 92.25 118 LEU A O 1
ATOM 974 N N . LEU A 1 119 ? 1.230 -0.698 -21.564 1.00 93.50 119 LEU A N 1
ATOM 975 C CA . LEU A 1 119 ? 0.474 -1.948 -21.467 1.00 93.50 119 LEU A CA 1
ATOM 976 C C . LEU A 1 119 ? 0.879 -2.772 -20.242 1.00 93.50 119 LEU A C 1
ATOM 978 O O . LEU A 1 119 ? 0.004 -3.323 -19.580 1.00 93.50 119 LEU A O 1
ATOM 982 N N . ALA A 1 120 ? 2.170 -2.830 -19.902 1.00 93.00 120 ALA A N 1
ATOM 983 C CA . ALA A 1 120 ? 2.628 -3.518 -18.698 1.00 93.00 120 ALA A CA 1
ATOM 984 C C . ALA A 1 120 ? 2.020 -2.906 -17.424 1.00 93.00 120 ALA A C 1
ATOM 986 O O . ALA A 1 120 ? 1.614 -3.661 -16.541 1.00 93.00 120 ALA A O 1
ATOM 987 N N . ILE A 1 121 ? 1.877 -1.575 -17.349 1.00 93.75 121 ILE A N 1
ATOM 988 C CA . ILE A 1 121 ? 1.171 -0.898 -16.245 1.00 93.75 121 ILE A CA 1
ATOM 989 C C . ILE A 1 121 ? -0.279 -1.381 -16.159 1.00 93.75 121 ILE A C 1
ATOM 991 O O . ILE A 1 121 ? -0.714 -1.826 -15.097 1.00 93.75 121 ILE A O 1
ATOM 995 N N . LEU A 1 122 ? -1.014 -1.333 -17.274 1.00 94.25 122 LEU A N 1
ATOM 996 C CA . LEU A 1 122 ? -2.431 -1.700 -17.310 1.00 94.25 122 LEU A CA 1
ATOM 997 C C . LEU A 1 122 ? -2.655 -3.177 -16.949 1.00 94.25 122 LEU A C 1
ATOM 999 O O . LEU A 1 122 ? -3.516 -3.492 -16.129 1.00 94.25 122 LEU A O 1
ATOM 1003 N N . ILE A 1 123 ? -1.865 -4.079 -17.537 1.00 94.44 123 ILE A N 1
ATOM 1004 C CA . ILE A 1 123 ? -1.957 -5.524 -17.295 1.00 94.44 123 ILE A CA 1
ATOM 1005 C C . ILE A 1 123 ? -1.627 -5.839 -15.837 1.00 94.44 123 ILE A C 1
ATOM 1007 O O . ILE A 1 123 ? -2.364 -6.581 -15.192 1.00 94.44 123 ILE A O 1
ATOM 1011 N N . THR A 1 124 ? -0.556 -5.250 -15.299 1.00 94.75 124 THR A N 1
ATOM 1012 C CA . THR A 1 124 ? -0.164 -5.463 -13.899 1.00 94.75 124 THR A CA 1
ATOM 1013 C C . THR A 1 124 ? -1.260 -4.965 -12.959 1.00 94.75 124 THR A C 1
ATOM 1015 O O . THR A 1 124 ? -1.665 -5.693 -12.058 1.00 94.75 124 THR A O 1
ATOM 1018 N N . PHE A 1 125 ? -1.825 -3.783 -13.207 1.00 94.81 125 PHE A N 1
ATOM 1019 C CA . PHE A 1 125 ? -2.929 -3.268 -12.398 1.00 94.81 125 PHE A CA 1
ATOM 1020 C C . PHE A 1 125 ? -4.136 -4.217 -12.386 1.00 94.81 125 PHE A C 1
ATOM 1022 O O . PHE A 1 125 ? -4.643 -4.561 -11.319 1.00 94.81 125 PHE A O 1
ATOM 1029 N N . LEU A 1 126 ? -4.571 -4.685 -13.561 1.00 96.31 126 LEU A N 1
ATOM 1030 C CA . LEU A 1 126 ? -5.709 -5.601 -13.687 1.00 96.31 126 LEU A CA 1
ATOM 1031 C C . LEU A 1 126 ? -5.448 -6.971 -13.050 1.00 96.31 126 LEU A C 1
ATOM 1033 O O . LEU A 1 126 ? -6.382 -7.576 -12.531 1.00 96.31 126 LEU A O 1
ATOM 1037 N N . LEU A 1 127 ? -4.201 -7.448 -13.061 1.00 95.25 127 LEU A N 1
ATOM 1038 C CA . LEU A 1 127 ? -3.809 -8.703 -12.417 1.00 95.25 127 LEU A CA 1
ATOM 1039 C C . LEU A 1 127 ? -3.845 -8.593 -10.885 1.00 95.25 127 LEU A C 1
ATOM 1041 O O . LEU A 1 127 ? -4.312 -9.506 -10.207 1.00 95.25 127 LEU A O 1
ATOM 1045 N N . TYR A 1 128 ? -3.355 -7.480 -10.333 1.00 93.44 128 TYR A N 1
ATOM 1046 C CA . TYR A 1 128 ? -3.243 -7.299 -8.884 1.00 93.44 128 TYR A CA 1
ATOM 1047 C C . TYR A 1 128 ? -4.526 -6.786 -8.228 1.00 93.44 128 TYR A C 1
ATOM 1049 O O . TYR A 1 128 ? -4.729 -7.037 -7.042 1.00 93.44 128 TYR A O 1
ATOM 1057 N N . LEU A 1 129 ? -5.429 -6.145 -8.972 1.00 94.00 129 LEU A N 1
ATOM 1058 C CA . LEU A 1 129 ? -6.728 -5.702 -8.459 1.00 94.00 129 LEU A CA 1
ATOM 1059 C C . LEU A 1 129 ? -7.556 -6.831 -7.801 1.00 94.00 129 LEU A C 1
ATOM 1061 O O . LEU A 1 129 ? -7.975 -6.649 -6.655 1.00 94.00 129 LEU A O 1
ATOM 1065 N N . PRO A 1 130 ? -7.787 -8.002 -8.437 1.00 93.31 130 PRO A N 1
ATOM 1066 C CA . PRO A 1 130 ? -8.523 -9.094 -7.799 1.00 93.31 130 PRO A CA 1
ATOM 1067 C C . PRO A 1 130 ? -7.785 -9.656 -6.580 1.00 93.31 130 PRO A C 1
ATOM 1069 O O . PRO A 1 130 ? -8.423 -9.994 -5.586 1.00 93.31 130 PRO A O 1
ATOM 1072 N N . ILE A 1 131 ? -6.450 -9.698 -6.609 1.00 91.56 131 ILE A N 1
ATOM 1073 C CA . ILE A 1 131 ? -5.640 -10.144 -5.468 1.00 91.56 131 ILE A CA 1
ATOM 1074 C C . ILE A 1 131 ? -5.844 -9.197 -4.279 1.00 91.56 131 ILE A C 1
ATOM 1076 O O . ILE A 1 131 ? -6.094 -9.645 -3.162 1.00 91.56 131 ILE A O 1
ATOM 1080 N N . MET A 1 132 ? -5.808 -7.885 -4.517 1.00 90.81 132 MET A N 1
ATOM 1081 C CA . MET A 1 132 ? -6.031 -6.874 -3.483 1.00 90.81 132 MET A CA 1
ATOM 1082 C C . MET A 1 132 ? -7.456 -6.907 -2.926 1.00 90.81 132 MET A C 1
ATOM 1084 O O . MET A 1 132 ? -7.642 -6.704 -1.727 1.00 90.81 132 MET A O 1
ATOM 1088 N N . LEU A 1 133 ? -8.456 -7.217 -3.755 1.00 91.69 133 LEU A N 1
ATOM 1089 C CA . LEU A 1 133 ? -9.827 -7.442 -3.290 1.00 91.69 133 LEU A CA 1
ATOM 1090 C C . LEU A 1 133 ? -9.920 -8.654 -2.355 1.00 91.69 133 LEU A C 1
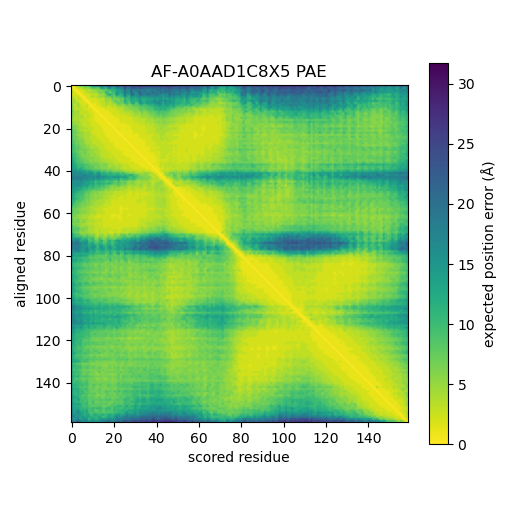ATOM 1092 O O . LEU A 1 133 ? -10.555 -8.560 -1.306 1.00 91.69 133 LEU A O 1
ATOM 1096 N N . VAL A 1 134 ? -9.252 -9.763 -2.689 1.00 91.81 134 VAL A N 1
ATOM 1097 C CA . VAL A 1 134 ? -9.189 -10.951 -1.819 1.00 91.81 134 VAL A CA 1
ATOM 1098 C C . VAL A 1 134 ? -8.490 -10.626 -0.499 1.00 91.81 134 VAL A C 1
ATOM 1100 O O . VAL A 1 134 ? -8.999 -10.981 0.561 1.00 91.81 134 VAL A O 1
ATOM 1103 N N . ILE A 1 135 ? -7.366 -9.903 -0.534 1.00 88.44 135 ILE A N 1
ATOM 1104 C CA . ILE A 1 135 ? -6.677 -9.449 0.684 1.00 88.44 135 ILE A CA 1
ATOM 1105 C C . ILE A 1 135 ? -7.611 -8.579 1.535 1.00 88.44 135 ILE A C 1
ATOM 1107 O O . ILE A 1 135 ? -7.708 -8.795 2.740 1.00 88.44 135 ILE A O 1
ATOM 1111 N N . ASN A 1 136 ? -8.340 -7.640 0.926 1.00 89.88 136 ASN A N 1
ATOM 1112 C CA . ASN A 1 136 ? -9.280 -6.784 1.648 1.00 89.88 136 ASN A CA 1
ATOM 1113 C C . ASN A 1 136 ? -10.411 -7.585 2.316 1.00 89.88 136 ASN A C 1
ATOM 1115 O O . ASN A 1 136 ? -10.760 -7.314 3.463 1.00 89.88 136 ASN A O 1
ATOM 1119 N N . LEU A 1 137 ? -10.934 -8.611 1.635 1.00 88.44 137 LEU A N 1
ATOM 1120 C CA . LEU A 1 137 ? -11.928 -9.526 2.200 1.00 88.44 137 LEU A CA 1
ATOM 1121 C C . LEU A 1 137 ? -11.367 -10.287 3.414 1.00 88.44 137 LEU A C 1
ATOM 1123 O O . LEU A 1 137 ? -12.040 -10.417 4.435 1.00 88.44 137 LEU A O 1
ATOM 1127 N N . LEU A 1 138 ? -10.121 -10.765 3.333 1.00 87.62 138 LEU A N 1
ATOM 1128 C CA . LEU A 1 138 ? -9.461 -11.431 4.459 1.00 87.62 138 LEU A CA 1
ATOM 1129 C C . LEU A 1 138 ? -9.290 -10.482 5.650 1.00 87.62 138 LEU A C 1
ATOM 1131 O O . LEU A 1 138 ? -9.561 -10.877 6.785 1.00 87.62 138 LEU A O 1
ATOM 1135 N N . LEU A 1 139 ? -8.894 -9.231 5.403 1.00 84.38 139 LEU A N 1
ATOM 1136 C CA . LEU A 1 139 ? -8.790 -8.211 6.447 1.00 84.38 139 LEU A CA 1
ATOM 1137 C C . LEU A 1 139 ? -10.148 -7.925 7.104 1.00 84.38 139 LEU A C 1
ATOM 1139 O O . LEU A 1 139 ? -10.209 -7.791 8.325 1.00 84.38 139 LEU A O 1
ATOM 1143 N N . GLU A 1 140 ? -11.238 -7.905 6.332 1.00 85.38 140 GLU A N 1
ATOM 1144 C CA . GLU A 1 140 ? -12.597 -7.761 6.867 1.00 85.38 140 GLU A CA 1
ATOM 1145 C C . GLU A 1 140 ? -12.979 -8.922 7.793 1.00 85.38 140 GLU A C 1
ATOM 1147 O O . GLU A 1 140 ? -13.485 -8.700 8.896 1.00 85.38 140 GLU A O 1
ATOM 1152 N N . ILE A 1 141 ? -12.717 -10.162 7.370 1.00 84.94 141 ILE A N 1
ATOM 1153 C CA . ILE A 1 141 ? -13.006 -11.363 8.167 1.00 84.94 141 ILE A CA 1
ATOM 1154 C C . ILE A 1 141 ? -12.209 -11.336 9.475 1.00 84.94 141 ILE A C 1
ATOM 1156 O O . ILE A 1 141 ? -12.777 -11.555 10.548 1.00 84.94 141 ILE A O 1
ATOM 1160 N N . ILE A 1 142 ? -10.912 -11.023 9.402 1.00 83.19 142 ILE A N 1
ATOM 1161 C CA . ILE A 1 142 ? -10.042 -10.908 10.578 1.00 83.19 142 ILE A CA 1
ATOM 1162 C C . ILE A 1 142 ? -10.548 -9.797 11.506 1.00 83.19 142 ILE A C 1
ATOM 1164 O O . ILE A 1 142 ? -10.642 -10.015 12.713 1.00 83.19 142 ILE A O 1
ATOM 1168 N N . GLY A 1 143 ? -10.920 -8.636 10.961 1.00 81.50 143 GLY A N 1
ATOM 1169 C CA . GLY A 1 143 ? -11.461 -7.515 11.730 1.00 81.50 143 GLY A CA 1
ATOM 1170 C C . GLY A 1 143 ? -12.738 -7.886 12.486 1.00 81.50 143 GLY A C 1
ATOM 1171 O O . GLY A 1 143 ? -12.829 -7.656 13.693 1.00 81.50 143 GLY A O 1
ATOM 1172 N N . LYS A 1 144 ? -13.694 -8.545 11.814 1.00 83.94 144 LYS A N 1
ATOM 1173 C CA . LYS A 1 144 ? -14.936 -9.037 12.439 1.00 83.94 144 LYS A CA 1
ATOM 1174 C C . LYS A 1 144 ? -14.663 -10.061 13.537 1.00 83.94 144 LYS A C 1
ATOM 1176 O O . LYS A 1 144 ? -15.249 -9.970 14.614 1.00 83.94 144 LYS A O 1
ATOM 1181 N N . TRP A 1 145 ? -13.766 -11.014 13.284 1.00 83.00 145 TRP A N 1
ATOM 1182 C CA . TRP A 1 145 ? -13.410 -12.045 14.259 1.00 83.00 145 TRP A CA 1
ATOM 1183 C C . TRP A 1 145 ? -12.754 -11.455 15.511 1.00 83.00 145 TRP A C 1
ATOM 1185 O O . TRP A 1 145 ? -13.139 -11.791 16.631 1.00 83.00 145 TRP A O 1
ATOM 1195 N N . GLN A 1 146 ? -11.807 -10.530 15.334 1.00 79.12 146 GLN A N 1
ATOM 1196 C CA . GLN A 1 146 ? -11.169 -9.834 16.450 1.00 79.12 146 GLN A CA 1
ATOM 1197 C C . GLN A 1 146 ? -12.191 -9.020 17.240 1.00 79.12 146 GLN A C 1
ATOM 1199 O O . GLN A 1 146 ? -12.225 -9.122 18.462 1.00 79.12 146 GLN A O 1
ATOM 1204 N N . LYS A 1 147 ? -13.073 -8.275 16.565 1.00 80.00 147 LYS A N 1
ATOM 1205 C CA . LYS A 1 147 ? -14.132 -7.505 17.224 1.00 80.00 147 LYS A CA 1
ATOM 1206 C C . LYS A 1 147 ? -15.018 -8.386 18.107 1.00 80.00 147 LYS A C 1
ATOM 1208 O O . LYS A 1 147 ? -15.182 -8.077 19.282 1.00 80.00 147 LYS A O 1
ATOM 1213 N N . ALA A 1 148 ? -15.506 -9.508 17.578 1.00 83.44 148 ALA A N 1
ATOM 1214 C CA . ALA A 1 148 ? -16.317 -10.452 18.345 1.00 83.44 148 ALA A CA 1
ATOM 1215 C C . ALA A 1 148 ? -15.563 -11.002 19.570 1.00 83.44 148 ALA A C 1
ATOM 1217 O O . ALA A 1 148 ? -16.128 -11.141 20.654 1.00 83.44 148 ALA A O 1
ATOM 1218 N N . ARG A 1 149 ? -14.261 -11.276 19.419 1.00 82.62 149 ARG A N 1
ATOM 1219 C CA . ARG A 1 149 ? -13.395 -11.703 20.522 1.00 82.62 149 ARG A CA 1
ATOM 1220 C C . ARG A 1 149 ? -13.246 -10.612 21.591 1.00 82.62 149 ARG A C 1
ATOM 1222 O O . ARG A 1 149 ? -13.317 -10.930 22.773 1.00 82.62 149 ARG A O 1
ATOM 1229 N N . PHE A 1 150 ? -13.054 -9.352 21.199 1.00 78.19 150 PHE A N 1
ATOM 1230 C CA . PHE A 1 150 ? -12.952 -8.219 22.128 1.00 78.19 150 PHE A CA 1
ATOM 1231 C C . PHE A 1 150 ? -14.256 -7.948 22.876 1.00 78.19 150 PHE A C 1
ATOM 1233 O O . PHE A 1 150 ? -14.220 -7.747 24.085 1.00 78.19 150 PHE A O 1
ATOM 1240 N N . GLU A 1 151 ? -15.396 -7.975 22.184 1.00 82.50 151 GLU A N 1
ATOM 1241 C CA . GLU A 1 151 ? -16.713 -7.796 22.808 1.00 82.50 151 GLU A CA 1
ATOM 1242 C C . GLU A 1 151 ? -16.976 -8.872 23.868 1.00 82.50 151 GLU A C 1
ATOM 1244 O O . GLU A 1 151 ? -17.425 -8.549 24.965 1.00 82.50 151 GLU A O 1
ATOM 1249 N N . LYS A 1 152 ? -16.600 -10.128 23.590 1.00 85.06 152 LYS A N 1
ATOM 1250 C CA . LYS A 1 152 ? -16.692 -11.220 24.565 1.00 85.06 152 LYS A CA 1
ATOM 1251 C C . LYS A 1 152 ? -15.807 -10.996 25.799 1.00 85.06 152 LYS A C 1
ATOM 1253 O O . LYS A 1 152 ? -16.257 -11.212 26.919 1.00 85.06 152 LYS A O 1
ATOM 1258 N N . TYR A 1 153 ? -14.565 -10.543 25.612 1.00 80.75 153 TYR A N 1
ATOM 1259 C CA . TYR A 1 153 ? -13.690 -10.213 26.744 1.00 80.75 153 TYR A CA 1
ATOM 1260 C C . TYR A 1 153 ? -14.248 -9.074 27.603 1.00 80.75 153 TYR A C 1
ATOM 1262 O O . TYR A 1 153 ? -14.085 -9.103 28.816 1.00 80.75 153 TYR A O 1
ATOM 1270 N N . LEU A 1 154 ? -14.890 -8.075 26.991 1.00 79.81 154 LEU A N 1
ATOM 1271 C CA . LEU A 1 154 ? -15.514 -6.977 27.731 1.00 79.81 154 LEU A CA 1
ATOM 1272 C C . LEU A 1 154 ? -16.712 -7.454 28.554 1.00 79.81 154 LEU A C 1
ATOM 1274 O O . LEU A 1 154 ? -16.803 -7.082 29.717 1.00 79.81 154 LEU A O 1
ATOM 1278 N N . SER A 1 155 ? -17.578 -8.311 28.000 1.00 83.94 155 SER A N 1
ATOM 1279 C CA . SER A 1 155 ? -18.701 -8.864 28.770 1.00 83.94 155 SER A CA 1
ATOM 1280 C C . SER A 1 155 ? -18.237 -9.685 29.974 1.00 83.94 155 SER A C 1
ATOM 1282 O O . SER A 1 155 ? -18.808 -9.555 31.044 1.00 83.94 155 SER A O 1
ATOM 1284 N N . GLU A 1 156 ? -17.159 -10.465 29.834 1.00 86.19 156 GLU A N 1
ATOM 1285 C CA . GLU A 1 156 ? -16.587 -11.252 30.942 1.00 86.19 156 GLU A CA 1
ATOM 1286 C C . GLU A 1 156 ? -15.933 -10.387 32.040 1.00 86.19 156 GLU A C 1
ATOM 1288 O O . GLU A 1 156 ? -15.67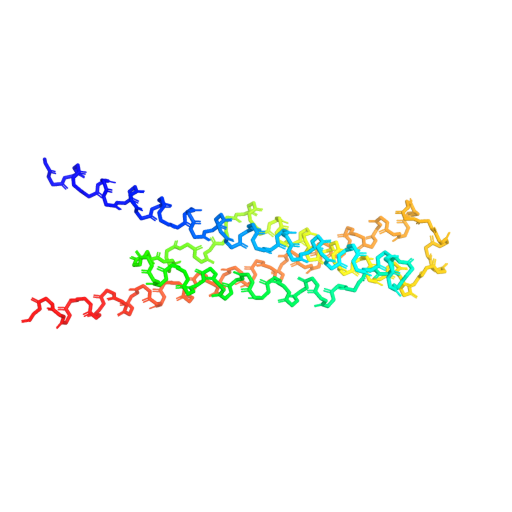5 -10.886 33.128 1.00 86.19 156 GLU A O 1
ATOM 1293 N N . LEU A 1 157 ? -15.611 -9.121 31.755 1.00 80.44 157 LEU A N 1
ATOM 1294 C CA . LEU A 1 157 ? -15.052 -8.165 32.721 1.00 80.44 157 LEU A CA 1
ATOM 1295 C C . LEU A 1 157 ? -16.129 -7.324 33.423 1.00 80.44 157 LEU A C 1
ATOM 1297 O O . LEU A 1 157 ? -15.833 -6.697 34.440 1.00 80.44 157 LEU A O 1
ATOM 1301 N N . GLU A 1 158 ? -17.324 -7.229 32.835 1.00 75.06 158 GLU A N 1
ATOM 1302 C CA . GLU A 1 158 ? -18.461 -6.486 33.390 1.00 75.06 158 GLU A CA 1
ATOM 1303 C C . GLU A 1 158 ? -19.322 -7.337 34.345 1.00 75.06 158 GLU A C 1
ATOM 1305 O O . GLU A 1 158 ? -20.026 -6.751 35.173 1.00 75.06 158 GLU A O 1
ATOM 1310 N N . ASP A 1 159 ? -19.232 -8.670 34.254 1.00 59.34 159 ASP A N 1
ATOM 1311 C CA . ASP A 1 159 ? -19.830 -9.658 35.174 1.00 59.34 159 ASP A CA 1
ATOM 1312 C C . ASP A 1 159 ? -18.937 -9.939 36.405 1.00 59.34 159 ASP A C 1
ATOM 1314 O O . ASP A 1 159 ? -19.498 -10.082 37.520 1.00 59.34 159 ASP A O 1
#

Secondary structure (DSSP, 8-state):
-HHHHHHHHHHHHHHHHHHHHHHHHHHHHHHHHHHHHHHHHHSTT---HHHHHHHHHHHHHHHHHHHHHHT--GGGG-SPPHHHHHHHHHHHHHHHHHHHHHH-TTTTTT-TTSHHHHHHHHHHHHHHHHHHHHHHHHHHHHHHHHHHHHHHHHHHHH-

pLDDT: mean 85.18, std 8.25, range [57.25, 96.31]

=== Feature glossary ===
The record interleaves many kinds of information about one protein. Here is each kind framed as the question it answers.

Q: What are the backbone torsion angles?
A: φ (phi) and ψ (psi) are the two rotatable backbone dihedrals per residue: φ is the C(i-1)–N–Cα–C torsion, ψ is the N–Cα–C–N(i+1) torsion, both in degrees on (−180°, 180°]. α-helical residues cluster near (−60°, −45°); β-strand residues near (−120°, +130°). A Ramachandran plot is simply a scatter of (φ, ψ) for every residue.

Q: What is the amino-acid chain?
A: This is the polypeptide sequence — one letter per residue, N-terminus first. Length ranges from a few dozen residues for small domains to over a thousand for large multi-domain proteins.

Q: How mobile is each atom in the crystal?
A: For experimental (PDB) structures, the B-factor (temperature factor) quantifies the positional spread of each atom in the crystal — a combination of thermal vibration and static disorder — in units of Å². High B-factors mark flexible loops or poorly resolved regions; low B-factors mark the rigid, well-ordered core.

Q: Are the domains correctly placed relative to each other?
A: Predicted Aligned Error (PAE) is an AlphaFold confidence matrix: entry (i, j) is the expected error in the position of residue j, in ångströms, when the prediction is superimposed on the true structure at residue i. Low PAE within a block of residues means that block is internally rigid and well-predicted; high PAE between two blocks means their relative placement is uncertain even if each block individually is confident.

Q: How confident is the AlphaFold model at each residue?
A: pLDDT is the predicted lDDT-Cα score: AlphaFold's confidence that the local environment of each residue (all inter-atomic distances within 15 Å) is correctly placed. It is a per-residue number between 0 and 100, with higher meaning more reliable.

Q: What family and function is it annotated with?
A: Functional annotations link the protein to curated databases. InterPro entries identify conserved domains and families by matching the sequence against member-database signatures (Pfam, PROSITE, CDD, …). Gene Ontology (GO) terms describe molecular function, biological process, and cellular component in a controlled vocabulary. CATH places the structure in a hierarchical fold classification (Class/Architecture/Topology/Homologous-superfamily). The organism is the source species.

Q: How big and how compact is the whole molecule?
A: Three whole-structure scalars: the radius of gyration (RMS distance of Cα from centroid, in Å), the count of Cα–Cα contacts (pairs closer than 8 Å and separated by more than four residues in sequence — i.e. tertiary, not local, contacts), and the bounding-box dimensions. Together they distinguish compact globular folds from extended fibres or disordered chains.

Q: What known structures does this most resemble?
A: The Foldseek neighbor list gives the closest experimentally determined structures in the PDB, ranked by structural alignment. TM-score near 1 means near-identical fold; near 0.3 means only rough topology match. This is how one finds what a novel AlphaFold prediction most resembles in the solved-structure universe.

Q: Which residues are buried vs exposed?
A: SASA measures how much of the protein is reachable by solvent. It is computed by rolling a water-sized probe over the atomic surface and summing the exposed area (Å²). Per-residue SASA distinguishes core (buried, low SASA) from surface (exposed, high SASA) residues; total SASA is a whole-molecule size measure.

Q: Which residues are in helices, strands, or loops?
A: Eight-state secondary structure (DSSP): H is the canonical α-helix, G the tighter 3₁₀-helix, I the wider π-helix; E/B are β-structure, T and S are turns and bends, and '-' is everything else. DSSP derives these from the pattern of main-chain N–H···O=C hydrogen bonds, not from the sequence.

Q: Where is each backbone atom in 3D?
A: Structure coordinates are given as an mmCIF _atom_site loop: one row per atom with element, residue name, chain id, sequence number, and x/y/z position in Å. Only the four main-chain atoms per residue are included here; side chains are omitted to keep the record compact.

Q: What if only a Cα trace is available?
A: Three-state secondary structure (P-SEA) collapses the eight DSSP classes into helix (a), strand (b), and coil (c). P-SEA assigns these from Cα geometry alone — distances and angles — without requiring backbone oxygens, so it works on any Cα trace.

Q: What do the rendered images show?
A: The six renders are orthographic views along the three Cartesian axes in both directions. Representation (cartoon, sticks, or surface) and color scheme (sequence-rainbow or by-chain) vary across proteins so the training set covers all the common visualization conventions.

Q: What does the local fold look like, residue by residue?
A: Foldseek's 3Di representation compresses backbone geometry into a per-residue letter drawn from a learned twenty-state alphabet. It captures the tertiary interaction pattern around each residue — which residues are packed against it in space, regardless of where they are in sequence.

Q: What do the diagnostic plots show?
A: The contact map is a binary N×N matrix image: pixel (i, j) is dark where Cα_i and Cα_j are within 8 Å and |i−j|>4. Because the |i−j|>4 filter removes local helical contacts, off-diagonal stripes parallel to the main diagonal indicate parallel β-sheets; stripes perpendicular to it indicate antiparallel β-sheets. The Ramachandran plot scatters every residue's (φ, ψ) pair against the sterically allowed regions. The PAE heatmap renders the predicted-aligned-error matrix.